Protein AF-M5RWX9-F1 (afdb_monomer_lite)

Foldseek 3Di:
DWKFKDFPVCPVVVCVLLVHDPPQWAWPDPDWDDDPFKTWTWTWRADPNAIWIWIWIDGNVRNRIIMIDIDQPCVVPDPPPPDGHDPVSSVSSNVSNVVVPTHTPPPPPD

Secondary structure (DSSP, 8-state):
-EEEEEEGGGGGGHHHHHT--TTSEEES-SSPEEETTEEEEEEEEEETTEEEEEEEEEETTEEEEEEEEEES--TTT---TT----HHHHHHHHHHHHHTT-EE--SS--

Organism: NCBI:txid1263868

Radius of gyration: 13.13 Å; chains: 1; bounding box: 32×32×34 Å

Structure (mmCIF, N/CA/C/O backbone):
data_AF-M5RWX9-F1
#
_entry.id   AF-M5RWX9-F1
#
loop_
_atom_site.group_PDB
_atom_site.id
_atom_site.type_symbol
_atom_site.label_atom_id
_atom_site.label_alt_id
_atom_site.label_comp_id
_atom_site.label_asym_id
_atom_site.label_entity_id
_atom_site.label_seq_id
_atom_site.pdbx_PDB_ins_code
_atom_site.Cartn_x
_atom_site.Cartn_y
_atom_site.Cartn_z
_atom_site.occupancy
_atom_site.B_iso_or_equiv
_atom_site.auth_seq_id
_atom_site.auth_comp_id
_atom_site.auth_asym_id
_atom_site.auth_atom_id
_atom_site.pdbx_PDB_model_num
ATOM 1 N N . MET A 1 1 ? -5.618 -9.558 2.458 1.00 83.25 1 MET A N 1
ATOM 2 C CA . MET A 1 1 ? -4.459 -8.945 1.770 1.00 83.25 1 MET A CA 1
ATOM 3 C C . MET A 1 1 ? -4.819 -8.593 0.321 1.00 83.25 1 MET A C 1
ATOM 5 O O . MET A 1 1 ? -5.756 -9.185 -0.195 1.00 83.25 1 MET A O 1
ATOM 9 N N . CYS A 1 2 ? -4.127 -7.656 -0.332 1.00 89.12 2 CYS A N 1
ATOM 10 C CA . CYS A 1 2 ? -4.094 -7.467 -1.795 1.00 89.12 2 CYS A CA 1
ATOM 11 C C . CYS A 1 2 ? -2.773 -6.796 -2.193 1.00 89.12 2 CYS A C 1
ATOM 13 O O . CYS A 1 2 ? -2.232 -6.026 -1.401 1.00 89.12 2 CYS A O 1
ATOM 15 N N . GLU A 1 3 ? -2.254 -7.099 -3.382 1.00 91.62 3 GLU A N 1
ATOM 16 C CA . GLU A 1 3 ? -0.971 -6.579 -3.855 1.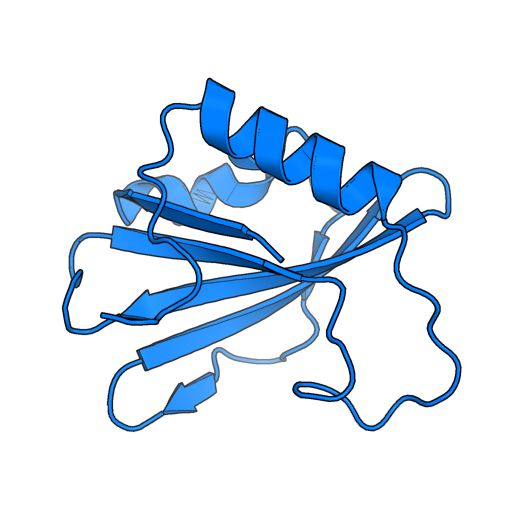00 91.62 3 GLU A CA 1
ATOM 17 C C . GLU A 1 3 ? -1.081 -6.085 -5.293 1.00 91.62 3 GLU A C 1
ATOM 19 O O . GLU A 1 3 ? -1.591 -6.796 -6.159 1.00 91.62 3 GLU A O 1
ATOM 24 N N . TYR A 1 4 ? -0.601 -4.867 -5.527 1.00 93.19 4 TYR A N 1
ATOM 25 C CA . TYR A 1 4 ? -0.671 -4.201 -6.820 1.00 93.19 4 TYR A CA 1
ATOM 26 C C . TYR A 1 4 ? 0.669 -3.576 -7.191 1.00 93.19 4 TYR A C 1
ATOM 28 O O . TYR A 1 4 ? 1.352 -3.017 -6.333 1.00 93.19 4 TYR A O 1
ATOM 36 N N . ALA A 1 5 ? 1.027 -3.635 -8.469 1.00 93.25 5 ALA A N 1
ATOM 37 C CA . ALA A 1 5 ? 2.183 -2.951 -9.026 1.00 93.25 5 ALA A CA 1
ATOM 38 C C . ALA A 1 5 ? 1.790 -1.675 -9.776 1.00 93.25 5 ALA A C 1
ATOM 40 O O . ALA A 1 5 ? 0.798 -1.646 -10.504 1.00 93.25 5 ALA A O 1
ATOM 41 N N . PHE A 1 6 ? 2.632 -0.653 -9.637 1.00 94.62 6 PHE A N 1
ATOM 42 C CA . PHE A 1 6 ? 2.571 0.618 -10.363 1.00 94.62 6 PHE A CA 1
ATOM 43 C C . PHE A 1 6 ? 3.972 0.997 -10.848 1.00 94.62 6 PHE A C 1
ATOM 45 O O . PHE A 1 6 ? 4.941 0.559 -10.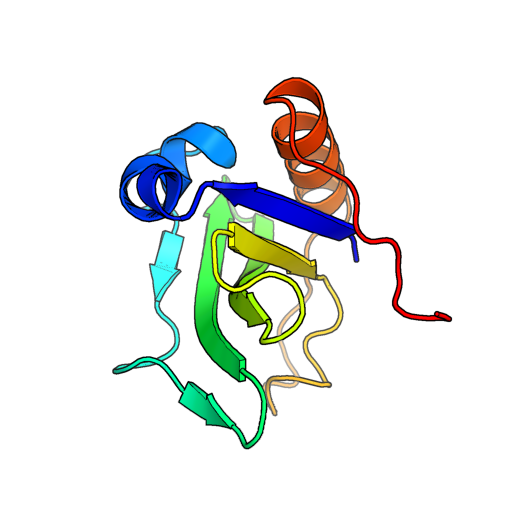227 1.00 94.62 6 PHE A O 1
ATOM 52 N N . PRO A 1 7 ? 4.119 1.807 -11.910 1.00 94.44 7 PRO A N 1
ATOM 53 C CA . PRO A 1 7 ? 5.419 2.346 -12.303 1.00 94.44 7 PRO A CA 1
ATOM 54 C C . PRO A 1 7 ? 6.120 3.031 -11.126 1.00 94.44 7 PRO A C 1
ATOM 56 O O . PRO A 1 7 ? 5.480 3.724 -10.334 1.00 94.44 7 PRO A O 1
ATOM 59 N N . ALA A 1 8 ? 7.438 2.875 -11.002 1.00 91.31 8 ALA A N 1
ATOM 60 C CA . ALA A 1 8 ? 8.182 3.376 -9.846 1.00 91.31 8 ALA A CA 1
ATOM 61 C C . ALA A 1 8 ? 8.046 4.900 -9.636 1.00 91.31 8 ALA A C 1
ATOM 63 O O . ALA A 1 8 ? 8.093 5.381 -8.499 1.00 91.31 8 ALA A O 1
ATOM 64 N N . ALA A 1 9 ? 7.814 5.651 -10.719 1.00 91.12 9 ALA A N 1
ATOM 65 C CA . ALA A 1 9 ? 7.543 7.088 -10.693 1.00 91.12 9 ALA A CA 1
ATOM 66 C C . ALA A 1 9 ? 6.320 7.462 -9.829 1.00 91.12 9 ALA A C 1
ATOM 68 O O . ALA A 1 9 ? 6.304 8.526 -9.206 1.00 91.12 9 ALA A O 1
ATOM 69 N N . GLU A 1 10 ? 5.339 6.564 -9.707 1.00 90.69 10 GLU A N 1
ATOM 70 C CA . GLU A 1 10 ? 4.115 6.776 -8.928 1.00 90.69 10 GLU A CA 1
ATOM 71 C C . GLU A 1 10 ? 4.349 6.736 -7.407 1.00 90.69 10 GLU A C 1
ATOM 73 O O . GLU A 1 10 ? 3.457 7.070 -6.629 1.00 90.69 10 GLU A O 1
ATOM 78 N N . ARG A 1 11 ? 5.561 6.403 -6.932 1.00 88.94 11 ARG A N 1
ATOM 79 C CA . ARG A 1 11 ? 5.874 6.363 -5.490 1.00 88.94 11 ARG A CA 1
ATOM 80 C C . ARG A 1 11 ? 5.594 7.682 -4.779 1.00 88.94 11 ARG A C 1
ATOM 82 O O . ARG A 1 11 ? 5.130 7.673 -3.641 1.00 88.94 11 ARG A O 1
ATOM 89 N N . LYS A 1 12 ? 5.849 8.815 -5.439 1.00 88.69 12 LYS A N 1
ATOM 90 C CA . LYS A 1 12 ? 5.573 10.150 -4.875 1.00 88.69 12 LYS A CA 1
ATOM 91 C C . LYS A 1 12 ? 4.072 10.437 -4.746 1.00 88.69 12 LYS A C 1
ATOM 93 O O . LYS A 1 12 ? 3.689 11.317 -3.987 1.00 88.69 12 LYS A O 1
ATOM 98 N N . ARG A 1 13 ? 3.239 9.668 -5.450 1.00 90.12 13 ARG A N 1
ATOM 99 C CA . ARG A 1 13 ? 1.780 9.798 -5.538 1.00 90.12 13 ARG A CA 1
ATOM 100 C C . ARG A 1 13 ? 1.053 8.746 -4.702 1.00 90.12 13 ARG A C 1
ATOM 102 O O . ARG A 1 13 ? -0.143 8.533 -4.861 1.00 90.12 13 ARG A O 1
ATOM 109 N N . LEU A 1 14 ? 1.760 8.088 -3.782 1.00 90.19 14 LEU A N 1
ATOM 110 C CA . LEU A 1 14 ? 1.211 7.025 -2.943 1.00 90.19 14 LEU A CA 1
ATOM 111 C C . LEU A 1 14 ? -0.096 7.417 -2.215 1.00 90.19 14 LEU A C 1
ATOM 113 O O . LEU A 1 14 ? -1.032 6.617 -2.258 1.00 90.19 14 LEU A O 1
ATOM 117 N N . PRO A 1 15 ? -0.235 8.619 -1.611 1.00 90.50 15 PRO A N 1
ATOM 118 C CA . PRO A 1 15 ? -1.513 9.033 -1.027 1.00 90.50 15 PRO A CA 1
ATOM 119 C C . PRO A 1 15 ? -2.647 9.117 -2.060 1.00 90.50 15 PRO A C 1
ATOM 121 O O . PRO A 1 15 ? -3.766 8.688 -1.792 1.00 90.50 15 PRO A O 1
ATOM 124 N N . GLU A 1 16 ? -2.357 9.595 -3.272 1.00 91.56 16 GLU A N 1
ATOM 125 C CA . GLU A 1 16 ? -3.334 9.711 -4.362 1.00 91.56 16 GLU A CA 1
ATOM 126 C C . GLU A 1 16 ? -3.783 8.337 -4.873 1.00 91.56 16 GLU A C 1
ATOM 128 O O . GLU A 1 16 ? -4.978 8.124 -5.095 1.00 91.56 16 GLU A O 1
ATOM 133 N N . LEU A 1 17 ? -2.844 7.392 -5.015 1.00 91.50 17 LEU A N 1
ATOM 134 C CA . LEU A 1 17 ? -3.127 6.004 -5.392 1.00 91.50 17 LEU A CA 1
ATOM 135 C C . LEU A 1 17 ? -4.036 5.314 -4.371 1.00 91.50 17 LEU A C 1
ATOM 137 O O . LEU A 1 17 ? -4.965 4.600 -4.743 1.00 91.50 17 LEU A O 1
ATOM 141 N N . LEU A 1 18 ? -3.793 5.559 -3.083 1.00 90.56 18 LEU A N 1
ATOM 142 C CA . LEU A 1 18 ? -4.615 5.040 -1.989 1.00 90.56 18 LEU A CA 1
ATOM 143 C C . LEU A 1 18 ? -5.928 5.825 -1.812 1.00 90.56 18 LEU A C 1
ATOM 145 O O . LEU A 1 18 ? -6.817 5.374 -1.087 1.00 90.56 18 LEU A O 1
ATOM 149 N N . GLY A 1 19 ? -6.077 6.975 -2.478 1.00 88.19 19 GLY A N 1
ATOM 150 C CA . GLY A 1 19 ? -7.220 7.876 -2.336 1.00 88.19 19 GLY A CA 1
ATOM 151 C C . GLY A 1 19 ? -7.363 8.428 -0.919 1.00 88.19 19 GLY A C 1
ATOM 152 O O . GLY A 1 19 ? -8.480 8.505 -0.416 1.00 88.19 19 GLY A O 1
ATOM 153 N N . VAL A 1 20 ? -6.242 8.751 -0.270 1.00 86.94 20 VAL A N 1
ATOM 154 C CA . VAL A 1 20 ? -6.186 9.199 1.128 1.00 86.94 20 VAL A CA 1
ATOM 155 C C . VAL A 1 20 ? -5.563 10.585 1.241 1.00 86.94 20 VAL A C 1
ATOM 157 O O . VAL A 1 20 ? -4.759 11.001 0.405 1.00 86.94 20 VAL A O 1
ATOM 160 N N . VAL A 1 21 ? -5.916 11.303 2.306 1.00 82.19 21 VAL A N 1
ATOM 161 C CA . VAL A 1 21 ? -5.343 12.622 2.602 1.00 82.19 21 VAL A CA 1
ATOM 162 C C . VAL A 1 21 ? -3.863 12.471 2.961 1.00 82.19 21 VAL A C 1
ATOM 164 O O . VAL A 1 21 ? -3.495 11.590 3.745 1.00 82.19 21 VAL A O 1
ATOM 167 N N . ALA A 1 22 ? -3.005 13.337 2.417 1.00 70.19 22 ALA A N 1
ATOM 168 C CA . ALA A 1 22 ? -1.599 13.395 2.806 1.00 70.19 22 ALA A CA 1
ATOM 169 C C . ALA A 1 22 ? -1.484 13.605 4.330 1.00 70.19 22 ALA A C 1
ATOM 171 O O . ALA A 1 22 ? -2.072 14.533 4.875 1.00 70.19 22 ALA A O 1
ATOM 172 N N . GLY A 1 23 ? -0.767 12.715 5.022 1.00 73.62 23 GLY A N 1
ATOM 173 C CA . GLY A 1 23 ? -0.636 12.720 6.489 1.00 73.62 23 GLY A CA 1
ATOM 174 C C . GLY A 1 23 ? -1.414 11.616 7.217 1.00 73.62 23 GLY A C 1
ATOM 175 O O . GLY A 1 23 ? -1.039 11.258 8.327 1.00 73.62 23 GLY A O 1
ATOM 176 N N . SER A 1 24 ? -2.410 10.996 6.576 1.00 85.69 24 SER A N 1
ATOM 177 C CA . SER A 1 24 ? -3.063 9.775 7.099 1.00 85.69 24 SER A CA 1
ATOM 178 C C . SER A 1 24 ? -2.148 8.544 7.060 1.00 85.69 24 SER A C 1
ATOM 180 O O . SER A 1 24 ? -2.381 7.557 7.757 1.00 85.69 24 SER A O 1
ATOM 182 N N . LEU A 1 25 ? -1.095 8.610 6.239 1.00 90.56 25 LEU A N 1
ATOM 183 C CA . LEU A 1 25 ? -0.115 7.555 6.045 1.00 90.56 25 LEU A CA 1
ATOM 184 C C . LEU A 1 25 ? 1.134 7.832 6.896 1.00 90.56 25 LEU A C 1
ATOM 186 O O . LEU A 1 25 ? 1.977 8.652 6.535 1.00 90.56 25 LEU A O 1
ATOM 190 N N . THR A 1 26 ? 1.261 7.145 8.027 1.00 90.50 26 THR A N 1
ATOM 191 C CA . THR A 1 26 ? 2.394 7.273 8.951 1.00 90.50 26 THR A CA 1
ATOM 192 C C . THR A 1 26 ? 3.436 6.185 8.673 1.00 90.50 26 THR A C 1
ATOM 194 O O . THR A 1 26 ? 3.090 5.001 8.725 1.00 90.50 26 THR A O 1
ATOM 197 N N . PRO A 1 27 ? 4.708 6.526 8.391 1.00 90.69 27 PRO A N 1
ATOM 198 C CA . PRO A 1 27 ? 5.762 5.527 8.254 1.00 90.69 27 PRO A CA 1
ATOM 199 C C . PRO A 1 27 ? 6.008 4.822 9.592 1.00 90.69 27 PRO A C 1
ATOM 201 O O . PRO A 1 27 ? 6.050 5.452 10.645 1.00 90.69 27 PRO A O 1
ATOM 204 N N . LEU A 1 28 ? 6.177 3.504 9.540 1.00 88.00 28 LEU A N 1
ATOM 205 C CA . LEU A 1 28 ? 6.544 2.680 10.697 1.00 88.00 28 LEU A CA 1
ATOM 206 C C . LEU A 1 28 ? 8.044 2.402 10.770 1.00 88.00 28 LEU A C 1
ATOM 208 O O . LEU A 1 28 ? 8.544 2.004 11.818 1.00 88.00 28 LEU A O 1
ATOM 212 N N . ASP A 1 29 ? 8.737 2.562 9.646 1.00 88.06 29 ASP A N 1
ATOM 213 C CA . ASP A 1 29 ? 10.176 2.378 9.540 1.00 88.06 29 ASP A CA 1
ATOM 214 C C . ASP A 1 29 ? 10.856 3.738 9.395 1.00 88.06 29 ASP A C 1
ATOM 216 O O . ASP A 1 29 ? 10.462 4.535 8.538 1.00 88.06 29 ASP A O 1
ATOM 220 N N . GLU A 1 30 ? 11.915 3.965 10.173 1.00 86.25 30 GLU A N 1
ATOM 221 C CA . GLU A 1 30 ? 12.781 5.146 10.039 1.00 86.25 30 GLU A CA 1
ATOM 222 C C . GLU A 1 30 ? 13.471 5.193 8.667 1.00 86.25 30 GLU A C 1
ATOM 224 O O . GLU A 1 30 ? 13.727 6.264 8.122 1.00 86.25 30 GLU A O 1
ATOM 229 N N . SER A 1 31 ? 13.746 4.025 8.079 1.00 87.50 31 SER A N 1
ATOM 230 C CA . SER A 1 31 ? 14.356 3.883 6.757 1.00 87.50 31 SER A CA 1
ATOM 231 C C . SER A 1 31 ? 13.827 2.645 6.018 1.00 87.50 31 SER A C 1
ATOM 233 O O . SER A 1 31 ? 13.326 1.713 6.652 1.00 87.50 31 SER A O 1
ATOM 235 N N . PRO A 1 32 ? 13.905 2.599 4.672 1.00 88.31 32 PRO A N 1
ATOM 236 C CA . PRO A 1 32 ? 13.514 1.414 3.917 1.00 88.31 32 PRO A CA 1
ATOM 237 C C . PRO A 1 32 ? 14.319 0.175 4.329 1.00 88.31 32 PRO A C 1
ATOM 239 O O . PRO A 1 32 ? 15.547 0.184 4.359 1.00 88.31 32 PRO A O 1
ATOM 242 N N . ILE A 1 33 ? 13.616 -0.924 4.580 1.00 88.88 33 ILE A N 1
ATOM 243 C CA . ILE A 1 33 ? 14.195 -2.218 4.923 1.00 88.88 33 ILE A CA 1
ATOM 244 C C . ILE A 1 33 ? 14.693 -2.891 3.645 1.00 88.88 33 ILE A C 1
ATOM 246 O O . ILE A 1 33 ? 13.911 -3.181 2.737 1.00 88.88 33 ILE A O 1
ATOM 250 N N . GLN A 1 34 ? 15.986 -3.204 3.601 1.00 87.06 34 GLN A N 1
ATOM 251 C CA . GLN A 1 34 ? 16.583 -4.009 2.537 1.00 87.06 34 GLN A CA 1
ATOM 252 C C . GLN A 1 34 ? 16.591 -5.498 2.909 1.00 87.06 34 GLN A C 1
ATOM 254 O O . GLN A 1 34 ? 17.001 -5.901 4.000 1.00 87.06 34 GLN A O 1
ATOM 259 N N . ARG A 1 35 ? 16.143 -6.341 1.980 1.00 82.62 35 ARG A N 1
ATOM 260 C CA . ARG A 1 35 ? 16.248 -7.807 2.013 1.00 82.62 35 ARG A CA 1
ATOM 261 C C . ARG A 1 35 ? 16.901 -8.286 0.719 1.00 82.62 35 ARG A C 1
ATOM 263 O O . ARG A 1 35 ? 16.964 -7.539 -0.249 1.00 82.62 35 ARG A O 1
ATOM 270 N N . ARG A 1 36 ? 17.331 -9.555 0.687 1.00 79.12 36 ARG A N 1
ATOM 271 C CA . ARG A 1 36 ? 18.085 -10.155 -0.436 1.00 79.12 36 ARG A CA 1
ATOM 272 C C . ARG A 1 36 ? 17.530 -9.844 -1.833 1.00 79.12 36 ARG A C 1
ATOM 274 O O . ARG A 1 36 ? 18.325 -9.747 -2.751 1.00 79.12 36 ARG A O 1
ATOM 281 N N . VAL A 1 37 ? 16.210 -9.718 -1.991 1.00 79.75 37 VAL A N 1
ATOM 282 C CA . VAL A 1 37 ? 15.545 -9.565 -3.302 1.00 79.75 37 VAL A CA 1
ATOM 283 C C . VAL A 1 37 ? 14.536 -8.409 -3.360 1.00 79.75 37 VAL A C 1
ATOM 285 O O . VAL A 1 37 ? 13.744 -8.315 -4.299 1.00 79.75 37 VAL A O 1
ATOM 288 N N . SER A 1 38 ? 14.499 -7.557 -2.332 1.00 81.19 38 SER A N 1
ATOM 289 C CA . SER A 1 38 ? 13.493 -6.496 -2.228 1.00 81.19 38 SER A CA 1
ATOM 290 C C . SER A 1 38 ? 13.900 -5.410 -1.244 1.00 81.19 38 SER A C 1
ATOM 292 O O . SER A 1 38 ? 14.408 -5.719 -0.163 1.00 81.19 38 SER A O 1
ATOM 294 N N . THR A 1 39 ? 13.538 -4.170 -1.550 1.00 88.38 39 THR A N 1
ATOM 295 C CA . THR A 1 39 ? 13.575 -3.058 -0.595 1.00 88.38 39 THR A CA 1
ATOM 296 C C . THR A 1 39 ? 12.151 -2.600 -0.340 1.00 88.38 39 THR A C 1
ATOM 298 O O . THR A 1 39 ? 11.428 -2.325 -1.295 1.00 88.38 39 THR A O 1
ATOM 301 N N . TYR A 1 40 ? 11.723 -2.507 0.918 1.00 90.00 40 TYR A N 1
ATOM 302 C CA . TYR A 1 40 ? 10.360 -2.090 1.254 1.00 90.00 40 TYR A CA 1
ATOM 303 C C . TYR A 1 40 ? 10.305 -1.168 2.469 1.00 90.00 40 TYR A C 1
ATOM 305 O O . TYR A 1 40 ? 11.208 -1.138 3.293 1.00 90.00 40 TYR A O 1
ATOM 313 N N . GLN A 1 41 ? 9.219 -0.416 2.580 1.00 91.06 41 GLN A N 1
ATOM 314 C CA . GLN A 1 41 ? 8.905 0.453 3.703 1.00 91.06 41 GLN A CA 1
ATOM 315 C C . GLN A 1 41 ? 7.452 0.230 4.109 1.00 91.06 41 GLN A C 1
ATOM 317 O O . GLN A 1 41 ? 6.582 0.015 3.262 1.00 91.06 41 GLN A O 1
ATOM 322 N N . ARG A 1 42 ? 7.198 0.245 5.411 1.00 90.75 42 ARG A N 1
ATOM 323 C CA . ARG A 1 42 ? 5.892 -0.023 6.001 1.00 90.75 42 ARG A CA 1
ATOM 324 C C . ARG A 1 42 ? 5.264 1.266 6.498 1.00 90.75 42 ARG A C 1
ATOM 326 O O . ARG A 1 42 ? 5.944 2.142 7.029 1.00 90.75 42 ARG A O 1
ATOM 333 N N . PHE A 1 43 ? 3.949 1.330 6.376 1.00 91.19 43 PHE A N 1
ATOM 334 C CA . PHE A 1 43 ? 3.143 2.462 6.784 1.00 91.19 43 PHE A CA 1
ATOM 335 C C . PHE A 1 43 ? 1.865 1.986 7.471 1.00 91.19 43 PHE A C 1
ATOM 337 O O . PHE A 1 43 ? 1.241 1.013 7.042 1.00 91.19 43 PHE A O 1
ATOM 344 N N . VAL A 1 44 ? 1.453 2.702 8.510 1.00 90.31 44 VAL A N 1
ATOM 345 C CA . VAL A 1 44 ? 0.073 2.689 9.000 1.00 90.31 44 VAL A CA 1
ATOM 346 C C . VAL A 1 44 ? -0.710 3.688 8.173 1.00 90.31 44 VAL A C 1
ATOM 348 O O . VAL A 1 44 ? -0.298 4.838 8.070 1.00 90.31 44 VAL A O 1
ATOM 351 N N . LEU A 1 45 ? -1.855 3.275 7.645 1.00 91.00 45 LEU A N 1
ATOM 352 C CA . LEU A 1 45 ? -2.906 4.221 7.296 1.00 91.00 45 LEU A CA 1
ATOM 353 C C . LEU A 1 45 ? -3.921 4.268 8.441 1.00 91.00 45 LEU A C 1
ATOM 355 O O . LEU A 1 45 ? -4.420 3.209 8.826 1.00 91.00 45 LEU A O 1
ATOM 359 N N . ASP A 1 46 ? -4.222 5.465 8.946 1.00 88.19 46 ASP A N 1
ATOM 360 C CA . ASP A 1 46 ? -5.333 5.734 9.870 1.00 88.19 46 ASP A CA 1
ATOM 361 C C . ASP A 1 46 ? -6.373 6.621 9.165 1.00 88.19 46 ASP A C 1
ATOM 363 O O . ASP A 1 46 ? -6.064 7.730 8.725 1.00 88.19 46 ASP A O 1
ATOM 367 N N . GLU A 1 47 ? -7.595 6.114 9.007 1.00 86.19 47 GLU A N 1
ATOM 368 C CA . GLU A 1 47 ? -8.705 6.815 8.360 1.00 86.19 47 GLU A CA 1
ATOM 369 C C . GLU A 1 47 ? -9.974 6.608 9.197 1.00 86.19 47 GLU A C 1
ATOM 371 O O . GLU A 1 47 ? -10.475 5.492 9.323 1.00 86.19 47 GLU A O 1
ATOM 376 N N . ASN A 1 48 ? -10.502 7.687 9.787 1.00 84.06 48 ASN A N 1
ATOM 377 C CA . ASN A 1 48 ? -11.719 7.669 10.614 1.00 84.06 48 ASN A CA 1
ATOM 378 C C . ASN A 1 48 ? -11.687 6.639 11.766 1.00 84.06 48 ASN A C 1
ATOM 380 O O . ASN A 1 48 ? -12.702 6.018 12.082 1.00 84.06 48 ASN A O 1
ATOM 384 N N . GLY A 1 49 ? -10.517 6.425 12.381 1.00 81.19 49 GLY A N 1
ATOM 385 C CA . GLY A 1 49 ? -10.333 5.449 13.461 1.00 81.19 49 GLY A CA 1
ATOM 386 C C . GLY A 1 49 ? -10.199 3.996 12.989 1.00 81.19 49 GLY A C 1
ATOM 387 O O . GLY A 1 49 ? -9.990 3.105 13.815 1.00 81.19 49 GLY A O 1
ATOM 388 N N . ALA A 1 50 ? -10.277 3.744 11.680 1.00 87.25 50 ALA A N 1
ATOM 389 C CA . ALA A 1 50 ? -9.930 2.473 11.063 1.00 87.25 50 ALA A CA 1
ATOM 390 C C . ALA A 1 50 ? -8.460 2.481 10.636 1.00 87.25 50 ALA A C 1
ATOM 392 O O . ALA A 1 50 ? -7.942 3.488 10.157 1.00 87.25 50 ALA A O 1
ATOM 393 N N . ARG A 1 51 ? -7.779 1.339 10.788 1.00 86.88 51 ARG A N 1
ATOM 394 C CA . ARG A 1 51 ? -6.346 1.236 10.491 1.00 86.88 51 ARG A CA 1
ATOM 395 C C . ARG A 1 51 ? -5.986 0.014 9.660 1.00 86.88 51 ARG A C 1
ATOM 397 O O . ARG A 1 51 ? -6.586 -1.051 9.818 1.00 86.88 51 ARG A O 1
ATOM 404 N N . VAL A 1 52 ? -4.973 0.145 8.803 1.00 89.81 52 VAL A N 1
ATOM 405 C CA . VAL A 1 52 ? -4.487 -0.940 7.927 1.00 89.81 52 VAL A CA 1
ATOM 406 C C . VAL A 1 52 ? -2.994 -0.804 7.611 1.00 89.81 52 VAL A C 1
ATOM 408 O O . VAL A 1 52 ? -2.445 0.298 7.661 1.00 89.81 52 VAL A O 1
ATOM 411 N N . LEU A 1 53 ? -2.318 -1.931 7.327 1.00 90.19 53 LEU A N 1
ATOM 412 C CA . LEU A 1 53 ? -0.888 -1.937 6.992 1.00 90.19 53 LEU A CA 1
ATOM 413 C C . LEU A 1 53 ? -0.736 -1.752 5.499 1.00 90.19 53 LEU A C 1
ATOM 415 O O . LEU A 1 53 ? -1.285 -2.538 4.721 1.00 90.19 53 LEU A O 1
ATOM 419 N N . ILE A 1 54 ? 0.082 -0.782 5.124 1.00 92.06 54 ILE A N 1
ATOM 420 C CA . ILE A 1 54 ? 0.559 -0.629 3.761 1.00 92.06 54 ILE A CA 1
ATOM 421 C C . ILE A 1 54 ? 2.046 -0.958 3.744 1.00 92.06 54 ILE A C 1
ATOM 423 O O . ILE A 1 54 ? 2.827 -0.382 4.498 1.00 92.06 54 ILE A O 1
ATOM 427 N N . VAL A 1 55 ? 2.458 -1.879 2.882 1.00 91.12 55 VAL A N 1
ATOM 428 C CA . VAL A 1 55 ? 3.872 -2.140 2.605 1.00 91.12 55 VAL A CA 1
ATOM 429 C C . VAL A 1 55 ? 4.146 -1.722 1.172 1.00 91.12 55 VAL A C 1
ATOM 431 O O . VAL A 1 55 ? 3.491 -2.201 0.251 1.00 91.12 55 VAL A O 1
ATOM 434 N N . VAL A 1 56 ? 5.099 -0.815 0.983 1.00 92.56 56 VAL A N 1
ATOM 435 C CA . VAL A 1 56 ? 5.492 -0.311 -0.334 1.00 92.56 56 VAL A CA 1
ATOM 436 C C . VAL A 1 56 ? 6.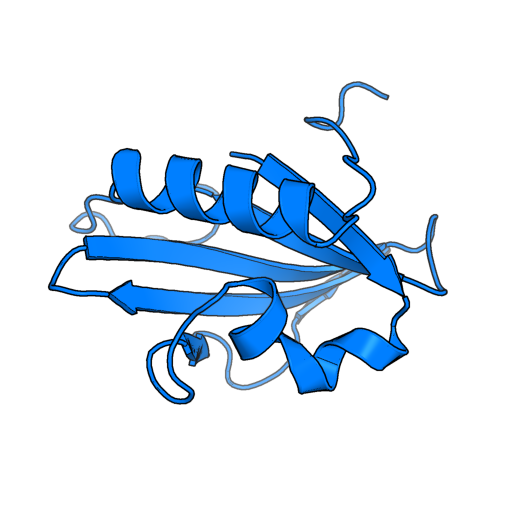937 -0.674 -0.583 1.00 92.56 56 VAL A C 1
ATOM 438 O O . VAL A 1 56 ? 7.817 -0.300 0.189 1.00 92.56 56 VAL A O 1
ATOM 441 N N . GLY A 1 57 ? 7.202 -1.389 -1.664 1.00 91.31 57 GLY A N 1
ATOM 442 C CA . GLY A 1 57 ? 8.550 -1.837 -1.971 1.00 91.31 57 GLY A CA 1
ATOM 443 C C . GLY A 1 57 ? 8.796 -2.043 -3.447 1.00 91.31 57 GLY A C 1
ATOM 444 O O . GLY A 1 57 ? 7.957 -1.723 -4.276 1.00 91.31 57 GLY A O 1
ATOM 445 N N . THR A 1 58 ? 9.972 -2.558 -3.758 1.00 85.88 58 THR A N 1
ATOM 446 C CA . THR A 1 58 ? 10.343 -3.036 -5.086 1.00 85.88 58 THR A CA 1
ATOM 447 C C . THR A 1 58 ? 10.611 -4.533 -5.001 1.00 85.88 58 THR A C 1
ATOM 449 O O . THR A 1 58 ? 11.182 -5.023 -4.021 1.00 85.88 58 THR A O 1
ATOM 452 N N . ARG A 1 59 ? 10.197 -5.273 -6.030 1.00 81.00 59 ARG A N 1
ATOM 453 C CA . ARG A 1 59 ? 10.567 -6.679 -6.226 1.00 81.00 59 ARG A CA 1
ATOM 454 C C . ARG A 1 59 ? 11.588 -6.741 -7.353 1.00 81.00 59 ARG A C 1
ATOM 456 O O . ARG A 1 59 ? 11.398 -6.079 -8.364 1.00 81.00 59 ARG A O 1
ATOM 463 N N . TRP A 1 60 ? 12.623 -7.570 -7.237 1.00 73.06 60 TRP A N 1
ATOM 464 C CA . TRP A 1 60 ? 13.593 -7.745 -8.331 1.00 73.06 60 TRP A CA 1
ATOM 465 C C . TRP A 1 60 ? 12.981 -8.219 -9.650 1.00 73.06 60 TRP A C 1
ATOM 467 O O . TRP A 1 60 ? 13.495 -7.867 -10.703 1.00 73.06 60 TRP A O 1
ATOM 477 N N . MET A 1 61 ? 11.879 -8.972 -9.605 1.00 77.94 61 MET A N 1
ATOM 478 C CA . MET A 1 61 ? 11.169 -9.406 -10.817 1.00 77.94 61 MET A CA 1
ATOM 479 C C . MET A 1 61 ? 10.406 -8.266 -11.511 1.00 77.94 61 MET A C 1
ATOM 481 O O . MET A 1 61 ? 9.967 -8.437 -12.640 1.00 77.94 61 MET A O 1
ATOM 485 N N . LEU A 1 62 ? 10.236 -7.121 -10.842 1.00 83.12 62 LEU A N 1
ATOM 486 C CA . LEU A 1 62 ? 9.550 -5.932 -11.351 1.00 83.12 62 LEU A CA 1
ATOM 487 C C . LEU A 1 62 ? 10.345 -4.673 -10.950 1.00 83.12 62 LEU A C 1
ATOM 489 O O . LEU A 1 62 ? 9.864 -3.868 -10.147 1.00 83.12 62 LEU A O 1
ATOM 493 N N . PRO A 1 63 ? 11.587 -4.511 -11.443 1.00 82.62 63 PRO A N 1
ATOM 494 C CA . PRO A 1 63 ? 12.491 -3.460 -10.975 1.00 82.62 63 PRO A CA 1
ATOM 495 C C . PRO A 1 63 ? 12.009 -2.053 -11.359 1.00 82.62 63 PRO A C 1
ATOM 497 O O . PRO A 1 63 ? 12.347 -1.081 -10.688 1.00 82.62 63 PRO A O 1
ATOM 500 N N . GLU A 1 64 ? 11.186 -1.951 -12.403 1.00 90.00 64 GLU A N 1
ATOM 501 C CA . GLU A 1 64 ? 10.594 -0.699 -12.884 1.00 90.00 64 GLU A CA 1
ATOM 502 C C . GLU A 1 64 ? 9.312 -0.312 -12.132 1.00 90.00 64 GLU A C 1
ATOM 504 O O . GLU A 1 64 ? 8.732 0.749 -12.382 1.00 90.00 64 GLU A O 1
ATOM 509 N N . ASN A 1 65 ? 8.870 -1.141 -11.181 1.00 92.81 65 ASN A N 1
ATOM 510 C CA . ASN A 1 65 ? 7.622 -0.953 -10.462 1.00 92.81 65 ASN A CA 1
ATOM 511 C C . ASN A 1 65 ? 7.837 -0.812 -8.955 1.00 92.81 65 ASN A C 1
ATOM 513 O O . ASN A 1 65 ? 8.717 -1.424 -8.348 1.00 92.81 65 ASN A O 1
ATOM 517 N N . ILE A 1 66 ? 6.936 -0.061 -8.328 1.00 92.50 66 ILE A N 1
ATOM 518 C CA . ILE A 1 66 ? 6.644 -0.229 -6.910 1.00 92.50 66 ILE A CA 1
ATOM 519 C C . ILE A 1 66 ? 5.517 -1.245 -6.735 1.00 92.50 66 ILE A C 1
ATOM 521 O O . ILE A 1 66 ? 4.533 -1.238 -7.472 1.00 92.50 66 ILE A O 1
ATOM 525 N N . THR A 1 67 ? 5.640 -2.092 -5.724 1.00 92.44 67 THR A N 1
ATOM 526 C CA . THR A 1 67 ? 4.590 -2.990 -5.251 1.00 92.44 67 THR A CA 1
ATOM 527 C C . THR A 1 67 ? 3.971 -2.411 -3.991 1.00 92.44 67 THR A C 1
ATOM 529 O O . THR A 1 67 ? 4.685 -2.125 -3.027 1.00 92.44 67 THR A O 1
ATOM 532 N N . ILE A 1 68 ? 2.653 -2.255 -3.993 1.00 93.44 68 ILE A N 1
ATOM 533 C CA . ILE A 1 68 ? 1.853 -1.797 -2.863 1.00 93.44 68 ILE A CA 1
ATOM 534 C C . ILE A 1 68 ? 1.054 -2.989 -2.348 1.00 93.44 68 ILE A C 1
ATOM 536 O O . ILE A 1 68 ? 0.164 -3.504 -3.024 1.00 93.44 68 ILE A O 1
ATOM 540 N N . LEU A 1 69 ? 1.375 -3.412 -1.134 1.00 91.56 69 LEU A N 1
ATOM 541 C CA . LEU A 1 69 ? 0.703 -4.477 -0.412 1.00 91.56 69 LEU A CA 1
ATOM 542 C C . LEU A 1 69 ? -0.180 -3.866 0.673 1.00 91.56 69 LEU A C 1
ATOM 544 O O . LEU A 1 69 ? 0.320 -3.239 1.605 1.00 91.56 69 LEU A O 1
ATOM 548 N N . VAL A 1 70 ? -1.485 -4.103 0.588 1.00 91.38 70 VAL A N 1
ATOM 549 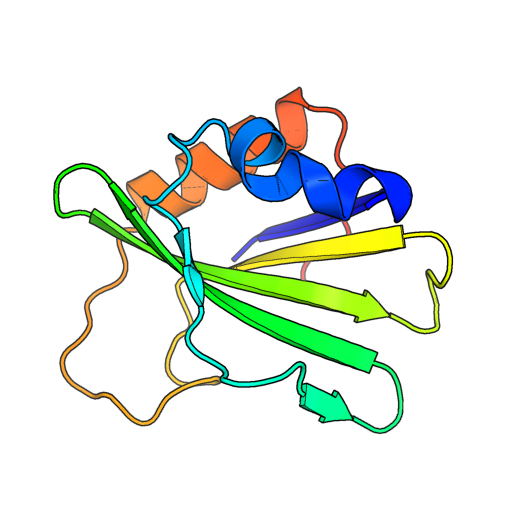C CA . VAL A 1 70 ? -2.445 -3.738 1.633 1.00 91.38 70 VAL A CA 1
ATOM 550 C C . VAL A 1 70 ? -2.782 -4.997 2.424 1.00 91.38 70 VAL A C 1
ATOM 552 O O . VAL A 1 70 ? -3.344 -5.961 1.886 1.00 91.38 70 VAL A O 1
ATOM 555 N N . THR A 1 71 ? -2.439 -5.026 3.710 1.00 86.19 71 THR A N 1
ATOM 556 C CA . THR A 1 71 ? -2.603 -6.232 4.526 1.00 86.19 71 THR A CA 1
ATOM 557 C C . THR A 1 71 ? -3.169 -5.974 5.920 1.00 86.19 71 THR A C 1
ATOM 559 O O . THR A 1 71 ? -2.923 -4.964 6.576 1.00 86.19 71 THR A O 1
ATOM 562 N N . ASP A 1 72 ? -3.971 -6.941 6.348 1.00 77.25 72 ASP A N 1
ATOM 563 C CA . ASP A 1 72 ? -4.488 -7.156 7.694 1.00 77.25 72 ASP A CA 1
ATOM 564 C C . ASP A 1 72 ? -3.672 -8.224 8.450 1.00 77.25 72 ASP A C 1
ATOM 566 O O . ASP A 1 72 ? -3.899 -8.450 9.636 1.00 77.25 72 ASP A O 1
ATOM 570 N N . ASP A 1 73 ? -2.681 -8.854 7.813 1.00 73.50 73 ASP A N 1
ATOM 571 C CA . ASP A 1 73 ? -1.780 -9.796 8.479 1.00 73.50 73 ASP A CA 1
ATOM 572 C C . ASP A 1 73 ? -0.587 -9.071 9.107 1.00 73.50 73 ASP A C 1
ATOM 574 O O . ASP A 1 73 ? 0.506 -8.982 8.550 1.00 73.50 73 ASP A O 1
ATOM 578 N N . TRP A 1 74 ? -0.828 -8.535 10.299 1.00 70.06 74 TRP A N 1
ATOM 579 C CA . TRP A 1 74 ? 0.153 -7.796 11.086 1.00 70.06 74 TRP A CA 1
ATOM 580 C C . TRP A 1 74 ? 1.154 -8.702 11.798 1.00 70.06 74 TRP A C 1
ATOM 582 O O . TRP A 1 74 ? 2.268 -8.268 12.072 1.00 70.06 74 TRP A O 1
ATOM 592 N N . ARG A 1 75 ? 0.801 -9.966 12.066 1.00 64.19 75 ARG A N 1
ATOM 593 C CA . ARG A 1 75 ? 1.647 -10.910 12.824 1.00 64.19 75 ARG A CA 1
ATOM 594 C C . ARG A 1 75 ? 2.937 -11.240 12.085 1.00 64.19 75 ARG A C 1
ATOM 596 O O . ARG A 1 75 ? 3.966 -11.483 12.707 1.00 64.19 75 ARG A O 1
ATOM 603 N N . ARG A 1 76 ? 2.887 -11.208 10.753 1.00 62.47 76 ARG A N 1
ATOM 604 C CA . ARG A 1 76 ? 4.050 -11.410 9.888 1.00 62.47 76 ARG A CA 1
ATOM 605 C C . ARG A 1 76 ? 5.019 -10.218 9.892 1.00 62.47 76 ARG A C 1
ATOM 607 O O . ARG A 1 76 ? 6.170 -10.387 9.499 1.00 62.47 76 ARG A O 1
ATOM 614 N N . PHE A 1 77 ? 4.585 -9.038 10.355 1.00 59.12 77 PHE A N 1
ATOM 615 C CA . PHE A 1 77 ? 5.360 -7.791 10.285 1.00 59.12 77 PHE A CA 1
ATOM 616 C C . PHE A 1 77 ? 5.590 -7.096 11.646 1.00 59.12 77 PHE A C 1
ATOM 618 O O . PHE A 1 77 ? 6.552 -6.341 11.762 1.00 59.12 77 PHE A O 1
ATOM 625 N N . PHE A 1 78 ? 4.790 -7.354 12.687 1.00 58.44 78 PHE A N 1
ATOM 626 C CA . PHE A 1 78 ? 4.895 -6.744 14.023 1.00 58.44 78 PHE A CA 1
ATOM 627 C C . PHE A 1 78 ? 4.635 -7.751 15.157 1.00 58.44 78 PHE A C 1
ATOM 629 O O . PHE A 1 78 ? 3.818 -8.659 15.026 1.00 58.44 78 PHE A O 1
ATOM 636 N N . ARG A 1 79 ? 5.273 -7.531 16.320 1.00 52.97 79 ARG A N 1
ATOM 637 C CA . ARG A 1 79 ? 4.959 -8.189 17.611 1.00 52.97 79 ARG A CA 1
ATOM 638 C C . ARG A 1 79 ? 4.008 -7.346 18.486 1.00 52.97 79 ARG A C 1
ATOM 640 O O . ARG A 1 79 ? 4.124 -7.349 19.705 1.00 52.97 79 ARG A O 1
ATOM 647 N N . LEU A 1 80 ? 3.096 -6.582 17.884 1.00 52.88 80 LEU A N 1
ATOM 648 C CA . LEU A 1 80 ? 2.131 -5.752 18.618 1.00 52.88 80 LEU A CA 1
ATOM 649 C C . LEU A 1 80 ? 0.802 -6.510 18.739 1.00 52.88 80 LEU A C 1
ATOM 651 O O . LEU A 1 80 ? 0.056 -6.632 17.772 1.00 52.88 80 LEU A O 1
ATOM 655 N N . SER A 1 81 ? 0.527 -7.062 19.920 1.00 56.12 81 SER A N 1
ATOM 656 C CA . SER A 1 81 ? -0.592 -7.983 20.185 1.00 56.12 81 SER A CA 1
ATOM 657 C C . SER A 1 81 ? -1.973 -7.319 20.303 1.00 56.12 81 SER A C 1
ATOM 659 O O . SER A 1 81 ? -2.974 -8.026 20.400 1.00 56.12 81 SER A O 1
ATOM 661 N N . THR A 1 82 ? -2.059 -5.986 20.279 1.00 59.28 82 THR A N 1
ATOM 662 C CA . THR A 1 82 ? -3.286 -5.232 20.609 1.00 59.28 82 THR A CA 1
ATOM 663 C C . THR A 1 82 ? -3.968 -4.560 19.418 1.00 59.28 82 THR A C 1
ATOM 665 O O . THR A 1 82 ? -5.021 -3.946 19.576 1.00 59.28 82 THR A O 1
ATOM 668 N N . TRP A 1 83 ? -3.415 -4.677 18.212 1.00 69.50 83 TRP A N 1
ATOM 669 C CA . TRP A 1 83 ? -3.947 -4.002 17.031 1.00 69.50 83 TRP A CA 1
ATOM 670 C C . TRP A 1 83 ? -4.985 -4.861 16.301 1.00 69.50 83 TRP A C 1
ATOM 672 O O . TRP A 1 83 ? -4.725 -6.020 15.975 1.00 69.50 83 TRP A O 1
ATOM 682 N N . ARG A 1 84 ? -6.162 -4.290 16.013 1.00 70.25 84 ARG A N 1
ATOM 683 C CA . ARG A 1 84 ? -7.202 -4.922 15.189 1.00 70.25 84 ARG A CA 1
ATOM 684 C C . ARG A 1 84 ? -7.295 -4.194 13.843 1.00 70.25 84 ARG A C 1
ATOM 686 O O . ARG A 1 84 ? -7.809 -3.079 13.818 1.00 70.25 84 ARG A O 1
ATOM 693 N N . PRO A 1 85 ? -6.790 -4.780 12.746 1.00 73.44 85 PRO A N 1
ATOM 694 C CA . PRO A 1 85 ? -6.872 -4.162 11.430 1.00 73.44 85 PRO A CA 1
ATOM 695 C C . PRO A 1 85 ? -8.313 -4.140 10.917 1.00 73.44 85 PRO A C 1
ATOM 697 O O . PRO A 1 85 ? -9.076 -5.088 11.128 1.00 73.44 85 PRO A O 1
ATOM 700 N N . ASP A 1 86 ? -8.670 -3.076 10.204 1.00 87.75 86 ASP A N 1
ATOM 701 C CA . ASP A 1 86 ? -10.008 -2.915 9.647 1.00 87.75 86 ASP A CA 1
ATOM 702 C C . ASP A 1 86 ? -10.120 -3.574 8.262 1.00 87.75 86 ASP A C 1
ATOM 704 O O . ASP A 1 86 ? -9.482 -3.180 7.278 1.00 87.75 86 ASP A O 1
ATOM 708 N N . LYS A 1 87 ? -10.966 -4.606 8.175 1.00 87.31 87 LYS A N 1
ATOM 709 C CA . LYS A 1 87 ? -11.192 -5.364 6.938 1.00 87.31 87 LYS A CA 1
ATOM 710 C C . LYS A 1 87 ? -11.907 -4.539 5.861 1.00 87.31 87 LYS A C 1
ATOM 712 O O . LYS A 1 87 ? -11.653 -4.769 4.679 1.00 87.31 87 LYS A O 1
ATOM 717 N N . ARG A 1 88 ? -12.801 -3.618 6.237 1.00 91.00 88 ARG A N 1
ATOM 718 C CA . ARG A 1 88 ? -13.549 -2.778 5.287 1.00 91.00 88 ARG A CA 1
ATOM 719 C C . ARG A 1 88 ? -12.619 -1.760 4.644 1.00 91.00 88 ARG A C 1
ATOM 721 O O . ARG A 1 88 ? -12.607 -1.665 3.421 1.00 91.00 88 ARG A O 1
ATOM 728 N N . LEU A 1 89 ? -11.785 -1.093 5.443 1.00 90.38 89 LEU A N 1
ATOM 729 C CA . LEU A 1 89 ? -10.769 -0.173 4.938 1.00 90.38 89 LEU A CA 1
ATOM 730 C C . LEU A 1 89 ? -9.800 -0.896 3.997 1.00 90.38 89 LEU A C 1
ATOM 732 O O . LEU A 1 89 ? -9.530 -0.411 2.903 1.00 90.38 89 LEU A O 1
ATOM 736 N N . ARG A 1 90 ? -9.345 -2.106 4.355 1.00 91.38 90 ARG A N 1
ATOM 737 C CA . ARG A 1 90 ? -8.508 -2.916 3.457 1.00 91.38 90 ARG A CA 1
ATOM 738 C C . ARG A 1 90 ? -9.170 -3.143 2.097 1.00 91.38 90 ARG A C 1
ATOM 740 O O . ARG A 1 90 ? -8.519 -2.937 1.080 1.00 91.38 90 ARG A O 1
ATOM 747 N N . LEU A 1 91 ? -10.421 -3.607 2.074 1.00 91.56 91 LEU A N 1
ATOM 748 C CA . LEU A 1 91 ? -11.140 -3.880 0.824 1.00 91.56 91 LEU A CA 1
ATOM 749 C C . LEU A 1 91 ? -11.316 -2.608 -0.010 1.00 91.56 91 LEU A C 1
ATOM 751 O O . LEU A 1 91 ? -11.003 -2.622 -1.196 1.00 91.56 91 LEU A O 1
ATOM 755 N N . LEU A 1 92 ? -11.698 -1.504 0.632 1.00 92.88 92 LEU A N 1
ATOM 756 C CA . LEU A 1 92 ? -11.833 -0.201 -0.013 1.00 92.88 92 LEU A CA 1
ATOM 757 C C . LEU A 1 92 ? -10.532 0.240 -0.697 1.00 92.88 92 LEU A C 1
ATOM 759 O O . LEU A 1 92 ? -10.555 0.678 -1.844 1.00 92.88 92 LEU A O 1
ATOM 763 N N . LEU A 1 93 ? -9.387 0.095 -0.029 1.00 92.50 93 LEU A N 1
ATOM 764 C CA . LEU A 1 93 ? -8.091 0.434 -0.622 1.00 92.50 93 LEU A CA 1
ATOM 765 C C . LEU A 1 93 ? -7.719 -0.496 -1.776 1.00 92.50 93 LEU A C 1
ATOM 767 O O . LEU A 1 93 ? -7.172 -0.029 -2.770 1.00 92.50 93 LEU A O 1
ATOM 771 N N . CYS A 1 94 ? -8.031 -1.791 -1.678 1.00 91.81 94 CYS A N 1
ATOM 772 C CA . CYS A 1 94 ? -7.828 -2.715 -2.791 1.00 91.81 94 CYS A CA 1
ATOM 773 C C . CYS A 1 94 ? -8.634 -2.284 -4.026 1.00 91.81 94 CYS A C 1
ATOM 775 O O . CYS A 1 94 ? -8.097 -2.308 -5.133 1.00 91.81 94 CYS A O 1
ATOM 777 N N . ASP A 1 95 ? -9.884 -1.853 -3.839 1.00 92.69 95 ASP A N 1
ATOM 778 C CA . ASP A 1 95 ? -10.738 -1.367 -4.927 1.00 92.69 95 ASP A CA 1
ATOM 779 C C . ASP A 1 95 ? -10.236 -0.037 -5.503 1.00 92.69 95 ASP A C 1
ATOM 781 O O . ASP A 1 95 ? -10.241 0.143 -6.722 1.00 92.69 95 ASP A O 1
ATOM 785 N N . ARG A 1 96 ? -9.731 0.875 -4.659 1.00 93.44 96 ARG A N 1
ATOM 786 C CA . ARG A 1 96 ? -9.095 2.128 -5.106 1.00 93.44 96 ARG A CA 1
ATOM 787 C C . ARG A 1 96 ? -7.834 1.857 -5.934 1.00 93.44 96 ARG A C 1
ATOM 789 O O . ARG A 1 96 ? -7.688 2.412 -7.016 1.00 93.44 96 ARG A O 1
ATOM 796 N N . LEU A 1 97 ? -6.943 0.974 -5.481 1.00 93.69 97 LEU A N 1
ATOM 797 C CA . LEU A 1 97 ? -5.736 0.622 -6.242 1.00 93.69 97 LEU A CA 1
ATOM 798 C C . LEU A 1 97 ? -6.087 -0.033 -7.585 1.00 93.69 97 LEU A C 1
ATOM 800 O O . LEU A 1 97 ? -5.489 0.295 -8.610 1.00 93.69 97 LEU A O 1
ATOM 804 N N . LYS A 1 98 ? -7.104 -0.901 -7.599 1.00 92.12 98 LYS A N 1
ATOM 805 C CA . LYS A 1 98 ? -7.627 -1.503 -8.828 1.00 92.12 98 LYS A CA 1
ATOM 806 C C . LYS A 1 98 ? -8.175 -0.449 -9.794 1.00 92.12 98 LYS A C 1
ATOM 808 O O . LYS A 1 98 ? -7.836 -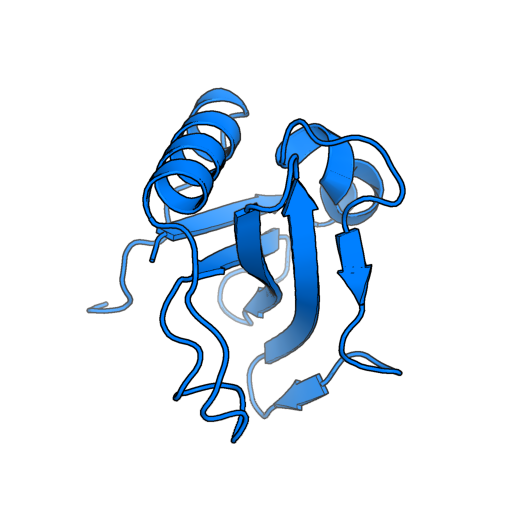0.477 -10.973 1.00 92.12 98 LYS A O 1
ATOM 813 N N . SER A 1 99 ? -8.995 0.491 -9.318 1.00 92.62 99 SER A N 1
ATOM 814 C CA . SER A 1 99 ? -9.594 1.529 -10.173 1.00 92.62 99 SER A CA 1
ATOM 815 C C . SER A 1 99 ? -8.574 2.535 -10.713 1.00 92.62 99 SER A C 1
ATOM 817 O O . SER A 1 99 ? -8.798 3.136 -11.760 1.00 92.62 99 SER A O 1
ATOM 819 N N . ARG A 1 100 ? -7.422 2.675 -10.047 1.00 92.62 100 ARG A N 1
ATOM 820 C CA . ARG A 1 100 ? -6.273 3.479 -10.494 1.00 92.62 100 ARG A CA 1
ATOM 821 C C . ARG A 1 100 ? -5.367 2.763 -11.505 1.00 92.62 100 ARG A C 1
ATOM 823 O O . ARG A 1 100 ? -4.329 3.312 -11.862 1.00 92.62 100 ARG A O 1
ATOM 830 N N . GLY A 1 101 ? -5.735 1.565 -11.964 1.00 89.50 101 GLY A N 1
ATOM 831 C CA . GLY A 1 101 ? -4.980 0.815 -12.971 1.00 89.50 101 GLY A CA 1
ATOM 832 C C . GLY A 1 101 ? -3.810 0.003 -12.414 1.00 89.50 101 GLY A C 1
ATOM 833 O O . GLY A 1 101 ? -2.902 -0.342 -13.165 1.00 89.50 101 GLY A O 1
ATOM 834 N N . GLY A 1 102 ? -3.809 -0.307 -11.114 1.00 88.31 102 GLY A N 1
ATOM 835 C CA . GLY A 1 102 ? -2.794 -1.179 -10.529 1.00 88.31 102 GLY A CA 1
ATOM 836 C C . GLY A 1 102 ? -2.831 -2.579 -11.142 1.00 88.31 102 GLY A C 1
ATOM 837 O O . GLY A 1 102 ? -3.891 -3.205 -11.211 1.00 88.31 102 GLY A O 1
ATOM 838 N N . LEU A 1 103 ? -1.667 -3.103 -11.529 1.00 89.75 103 LEU A N 1
ATOM 839 C CA . LEU A 1 103 ? -1.539 -4.491 -11.970 1.00 89.75 103 LEU A CA 1
ATOM 840 C C . LEU A 1 103 ? -1.588 -5.402 -10.743 1.00 89.75 103 LEU A C 1
ATOM 842 O O . LEU A 1 103 ? -0.692 -5.354 -9.902 1.00 89.75 103 LEU A O 1
ATOM 846 N N . TYR A 1 104 ? -2.633 -6.215 -10.620 1.00 88.94 104 TYR A N 1
ATOM 847 C CA . TYR A 1 104 ? -2.759 -7.153 -9.508 1.00 88.94 104 TYR A CA 1
ATOM 848 C C . TYR A 1 104 ? -1.689 -8.248 -9.603 1.00 88.94 104 TYR A C 1
ATOM 850 O O . TYR A 1 104 ? -1.558 -8.884 -10.645 1.00 88.94 104 TYR A O 1
ATOM 858 N N . LEU A 1 105 ? -0.935 -8.468 -8.522 1.00 83.62 105 LEU A N 1
ATOM 859 C CA . LEU A 1 105 ? 0.177 -9.431 -8.488 1.00 83.62 105 LEU A CA 1
ATOM 860 C C . LEU A 1 105 ? -0.172 -10.780 -7.834 1.00 83.62 105 LEU A C 1
ATOM 862 O O . LEU A 1 105 ? 0.707 -11.625 -7.696 1.00 83.62 105 LEU A O 1
ATOM 866 N N . ASP A 1 106 ? -1.437 -10.971 -7.445 1.00 71.75 106 ASP A N 1
ATOM 867 C CA . ASP A 1 106 ? -1.953 -1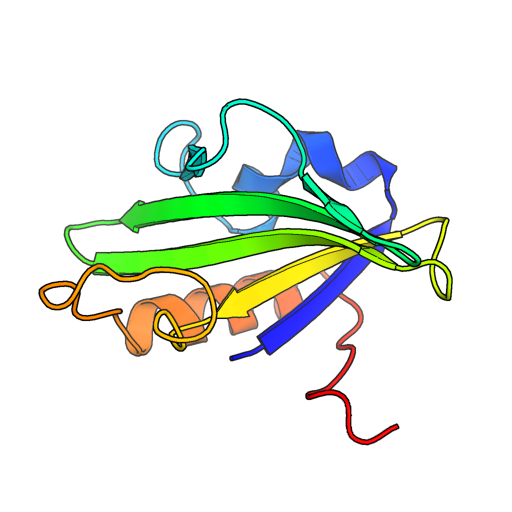2.122 -6.688 1.00 71.75 106 ASP A CA 1
ATOM 868 C C . ASP A 1 106 ? -1.166 -12.463 -5.401 1.00 71.75 106 ASP A C 1
ATOM 870 O O . ASP A 1 106 ? -0.093 -11.949 -5.084 1.00 71.75 106 ASP A O 1
ATOM 874 N N . HIS A 1 107 ? -1.747 -13.310 -4.558 1.00 67.69 107 HIS A N 1
ATOM 875 C CA . HIS A 1 107 ? -1.167 -13.797 -3.315 1.00 67.69 107 HIS A CA 1
ATOM 876 C C . HIS A 1 107 ? -0.080 -14.843 -3.543 1.00 67.69 107 HIS A C 1
ATOM 878 O O . HIS A 1 107 ? -0.157 -15.919 -2.959 1.00 67.69 107 HIS A O 1
ATOM 884 N N . GLY A 1 108 ? 0.938 -14.530 -4.350 1.00 51.56 108 GLY A N 1
ATOM 885 C CA . GLY A 1 108 ? 2.215 -15.248 -4.371 1.00 51.56 108 GLY A CA 1
ATOM 886 C C . GLY A 1 108 ? 2.111 -16.770 -4.218 1.00 51.56 108 GLY A C 1
ATOM 887 O O . GLY A 1 108 ? 2.794 -17.349 -3.371 1.00 51.56 108 GLY A O 1
ATOM 888 N N . ARG A 1 109 ? 1.257 -17.413 -5.020 1.00 44.03 109 ARG A N 1
ATOM 889 C CA . ARG A 1 109 ? 1.426 -18.820 -5.394 1.00 44.03 109 ARG A CA 1
ATOM 890 C C . ARG A 1 109 ? 1.839 -18.873 -6.867 1.00 44.03 109 ARG A C 1
ATOM 892 O O . ARG A 1 109 ? 1.100 -19.404 -7.685 1.00 44.03 109 ARG A O 1
ATOM 899 N N . GLY A 1 110 ? 3.000 -18.302 -7.182 1.00 36.34 110 GLY A N 1
ATOM 900 C CA . GLY A 1 110 ? 3.574 -18.283 -8.532 1.00 36.34 110 GLY A CA 1
ATOM 901 C C . GLY A 1 110 ? 3.987 -16.888 -8.928 1.00 36.34 110 GLY A C 1
ATOM 902 O O . GLY A 1 110 ? 3.156 -16.213 -9.562 1.00 36.34 110 GLY A O 1
#

pLDDT: mean 83.84, std 11.87, range [36.34, 94.62]

Sequence (110 aa):
MCEYAFPAAERKRLPELLGVVAGSLTPLDESPIQRRVSTYQRFVLDENGARVLIVVGTRWMLPENITILVTDDWRRFFRLSTWRPDKRLRLLLCDRLKSRGGLYLDHGRG